Protein AF-A0A7S1NSI2-F1 (afdb_monomer_lite)

Organism: NCBI:txid73025

Radius of gyration: 18.22 Å; chains: 1; bounding box: 39×28×47 Å

InterPro domains:
  IPR029063 S-adenosyl-L-methionine-dependent methyltransferase superfamily [G3DSA:3.40.50.150] (1-126)
  IPR029063 S-adenosyl-L-methionine-dependent methyltransferase superfamily [SSF53335] (3-123)

pLDDT: mean 89.07, std 5.89, range [63.88, 95.5]

Sequence (128 aa):
AYQAALQRMAACLRSGGVIEFFVYAARARTRTVQAQRFIADILPRLHDADGRMVQQPNGEETAAVRRAIKALPHDDPFRDYIVASTDFYLRYGMHDLLFHPHANSFTPLEVKQLLAAAGLTFVGLAFA

Secondary structure (DSSP, 8-state):
-HHHHHHHHHHTSPTT-------EEHHHHHHHHHHHHHHHHH-GGGB-TTS-B-S---HHHHHHHHHHHHHS-TT-HHHHHHHT-HHHHSHHHHHHHHS-----EE-HHHHHHHHHHTTPPP------

Foldseek 3Di:
DLLVVLLVVVVPADVVGDDDDDFAAPVVCPLLVVLLVLLCVVCVVQADPVSWGPDADDPVSLVSSLVVLVPPDPPPPSSVVLVVDPLNVDPVSCCVRRVDTDGDHDHPVRVCVSQVSSVHHDDDDDDD

Structure (mmCIF, N/CA/C/O backbone):
data_AF-A0A7S1NSI2-F1
#
_entry.id   AF-A0A7S1NSI2-F1
#
loop_
_atom_site.group_PDB
_atom_site.id
_atom_site.type_symbol
_atom_site.label_atom_id
_atom_site.label_alt_id
_atom_site.label_comp_id
_atom_site.label_asym_id
_atom_site.label_entity_id
_atom_site.label_seq_id
_atom_site.pdbx_PDB_ins_code
_atom_site.Cartn_x
_atom_site.Cartn_y
_atom_site.Cartn_z
_atom_site.occupancy
_atom_site.B_iso_or_equiv
_atom_site.auth_seq_id
_atom_site.auth_comp_id
_atom_site.auth_asym_id
_atom_site.auth_atom_id
_atom_site.pdbx_PDB_model_num
ATOM 1 N N . ALA A 1 1 ? 3.762 6.689 16.378 1.00 71.31 1 ALA A N 1
ATOM 2 C CA . ALA A 1 1 ? 2.869 7.671 15.720 1.00 71.31 1 ALA A CA 1
ATOM 3 C C . ALA A 1 1 ? 1.403 7.216 15.720 1.00 71.31 1 ALA A C 1
ATOM 5 O O . ALA A 1 1 ? 0.589 7.888 16.338 1.00 71.31 1 ALA A O 1
ATOM 6 N N . TYR A 1 2 ? 1.068 6.068 15.113 1.00 84.12 2 TYR A N 1
ATOM 7 C CA . TYR A 1 2 ? -0.323 5.596 14.965 1.00 84.12 2 TYR A CA 1
ATOM 8 C C . TYR A 1 2 ? -1.097 5.414 16.272 1.00 84.12 2 TYR A C 1
ATOM 10 O O . TYR A 1 2 ? -2.215 5.901 16.381 1.00 84.12 2 TYR A O 1
ATOM 18 N N . GLN A 1 3 ? -0.494 4.781 17.281 1.00 87.06 3 GLN A N 1
ATOM 19 C CA . GLN A 1 3 ? -1.149 4.576 18.576 1.00 87.06 3 GLN A CA 1
ATOM 20 C C . GLN A 1 3 ? -1.561 5.903 19.231 1.00 87.06 3 GLN A C 1
ATOM 22 O O . GLN A 1 3 ? -2.705 6.053 19.639 1.00 87.06 3 GLN A O 1
ATOM 27 N N . ALA A 1 4 ? -0.661 6.890 19.275 1.00 88.88 4 ALA A N 1
ATOM 28 C CA . ALA A 1 4 ? -0.959 8.199 19.855 1.00 88.88 4 ALA A CA 1
ATOM 29 C C . ALA A 1 4 ? -2.056 8.946 19.076 1.00 88.88 4 ALA A C 1
ATOM 31 O O . ALA A 1 4 ? -2.872 9.641 19.676 1.00 88.88 4 ALA A O 1
ATOM 32 N N . ALA A 1 5 ? -2.099 8.800 17.747 1.00 89.62 5 ALA A N 1
ATOM 33 C CA . ALA A 1 5 ? -3.180 9.353 16.933 1.00 89.62 5 ALA A CA 1
ATOM 34 C C . ALA A 1 5 ? -4.522 8.673 17.252 1.00 89.62 5 ALA A C 1
ATOM 36 O O . ALA A 1 5 ? -5.512 9.357 17.496 1.00 89.62 5 ALA A O 1
ATOM 37 N N . LEU A 1 6 ? -4.540 7.340 17.335 1.00 92.00 6 LEU A N 1
ATOM 38 C CA . LEU A 1 6 ? -5.731 6.569 17.697 1.00 92.00 6 LEU A CA 1
ATOM 39 C C . LEU A 1 6 ? -6.231 6.890 19.103 1.00 92.00 6 LEU A C 1
ATOM 41 O O . LEU A 1 6 ? -7.431 7.038 19.282 1.00 92.00 6 LEU A O 1
ATOM 45 N N . GLN A 1 7 ? -5.339 7.075 20.077 1.00 93.06 7 GLN A N 1
ATOM 46 C CA . GLN A 1 7 ? -5.712 7.492 21.432 1.00 93.06 7 GLN A CA 1
ATOM 47 C C . GLN A 1 7 ? -6.389 8.866 21.442 1.00 93.06 7 GLN A C 1
ATOM 49 O O . GLN A 1 7 ? -7.390 9.056 22.127 1.00 93.06 7 GLN A O 1
ATOM 54 N N . ARG A 1 8 ? -5.883 9.823 20.653 1.00 94.12 8 ARG A N 1
ATOM 55 C CA . ARG A 1 8 ? -6.523 11.141 20.517 1.00 94.12 8 ARG A CA 1
ATOM 56 C C . ARG A 1 8 ? -7.894 11.033 19.858 1.00 94.12 8 ARG A C 1
ATOM 58 O O . ARG A 1 8 ? -8.830 11.654 20.340 1.00 94.12 8 ARG A O 1
ATOM 65 N N . MET A 1 9 ? -8.024 10.225 18.806 1.00 92.31 9 MET A N 1
ATOM 66 C CA . MET A 1 9 ? -9.320 9.988 18.161 1.00 92.31 9 MET A CA 1
ATOM 67 C C . MET A 1 9 ? -10.306 9.298 19.112 1.00 92.31 9 MET A C 1
ATOM 69 O O . MET A 1 9 ? -11.462 9.702 19.185 1.00 92.31 9 MET A O 1
ATOM 73 N N . ALA A 1 10 ? -9.843 8.316 19.890 1.00 92.31 10 ALA A N 1
ATOM 74 C CA . ALA A 1 10 ? -10.641 7.633 20.903 1.00 92.31 10 ALA A CA 1
ATOM 75 C C . ALA A 1 10 ? -11.149 8.601 21.982 1.00 92.31 10 ALA A C 1
ATOM 77 O O . ALA A 1 10 ? -12.309 8.522 22.372 1.00 92.31 10 ALA A O 1
ATOM 78 N N . ALA A 1 11 ? -10.322 9.561 22.411 1.00 93.38 11 ALA A N 1
ATOM 79 C CA . ALA A 1 11 ? -10.709 10.582 23.386 1.00 93.38 11 ALA A CA 1
ATOM 80 C C . ALA A 1 11 ? -11.797 11.548 22.874 1.00 93.38 11 ALA A C 1
ATOM 82 O O . ALA A 1 11 ? -12.456 12.207 23.675 1.00 93.38 11 ALA A O 1
ATOM 83 N N . CYS A 1 12 ? -12.002 11.633 21.556 1.00 94.88 12 CYS A N 1
ATOM 84 C CA . CYS A 1 12 ? -13.080 12.416 20.953 1.00 94.88 12 CYS A CA 1
ATOM 85 C C . CYS A 1 12 ? -14.404 11.641 20.844 1.00 94.88 12 CYS A C 1
ATOM 87 O O . CYS A 1 12 ? -15.427 12.233 20.495 1.00 94.88 12 CYS A O 1
ATOM 89 N N . LEU A 1 13 ? -14.411 10.331 21.109 1.00 94.62 13 LEU A N 1
ATOM 90 C CA . LEU A 1 13 ? -15.628 9.531 21.052 1.00 94.62 13 LEU A CA 1
ATOM 91 C C . LEU A 1 13 ? -16.483 9.774 22.297 1.00 94.62 13 LEU A C 1
ATOM 93 O O . LEU A 1 13 ? -16.010 9.733 23.431 1.00 94.62 13 LEU A O 1
ATOM 97 N N . ARG A 1 14 ? -17.789 9.962 22.087 1.00 95.44 14 ARG A N 1
ATOM 98 C CA . ARG A 1 14 ? -18.772 9.833 23.172 1.00 95.44 14 ARG A CA 1
ATOM 99 C C . ARG A 1 14 ? -18.760 8.404 23.724 1.00 95.44 14 ARG A C 1
ATOM 101 O O . ARG A 1 14 ? -18.363 7.474 23.024 1.00 95.44 14 ARG A O 1
ATOM 108 N N . SER A 1 15 ? -19.279 8.212 24.937 1.00 91.62 15 SER A N 1
ATOM 109 C CA . SER A 1 15 ? -19.494 6.865 25.483 1.00 91.62 15 SER A CA 1
ATOM 110 C C . SER A 1 15 ? -20.320 6.009 24.510 1.00 91.62 15 SER A C 1
ATOM 112 O O . SER A 1 15 ? -21.353 6.460 24.011 1.00 91.62 15 SER A O 1
ATOM 114 N N . GLY A 1 16 ? -19.827 4.809 24.187 1.00 91.69 16 GLY A N 1
ATOM 115 C CA . GLY A 1 16 ? -20.418 3.918 23.178 1.00 91.69 16 GLY A CA 1
ATOM 116 C C . GLY A 1 16 ? -20.219 4.352 21.717 1.00 91.69 16 GLY A C 1
ATOM 117 O O . GLY A 1 16 ? -20.827 3.772 20.822 1.00 91.69 16 GLY A O 1
ATOM 118 N N . GLY A 1 17 ? -19.406 5.379 21.453 1.00 95.19 17 GLY A N 1
ATOM 119 C CA . GLY A 1 17 ? -19.061 5.815 20.102 1.00 95.19 17 GLY A CA 1
ATOM 120 C C . GLY A 1 17 ? -18.221 4.783 19.347 1.00 95.19 17 GLY A C 1
ATOM 121 O O . GLY A 1 17 ? -17.428 4.054 19.939 1.00 95.19 17 GLY A O 1
ATOM 122 N N . VAL A 1 18 ? -18.381 4.751 18.025 1.00 94.75 18 VAL A N 1
ATOM 123 C CA . VAL A 1 18 ? -17.633 3.879 17.110 1.00 94.75 18 VAL A CA 1
ATOM 124 C C . VAL A 1 18 ? -16.867 4.758 16.128 1.00 94.75 18 VAL A C 1
ATOM 126 O O . VAL A 1 18 ? -17.378 5.790 15.694 1.00 94.75 18 VAL A O 1
ATOM 129 N N . ILE A 1 19 ? -15.648 4.345 15.785 1.00 92.69 19 ILE A N 1
ATOM 130 C CA . ILE A 1 19 ? -14.835 4.955 14.734 1.00 92.69 19 ILE A CA 1
ATOM 131 C C . ILE A 1 19 ? -14.535 3.917 13.657 1.00 92.69 19 ILE A C 1
ATOM 133 O O . ILE A 1 19 ? -14.183 2.779 13.964 1.00 92.69 19 ILE A O 1
ATOM 137 N N . GLU A 1 20 ? -14.654 4.334 12.404 1.00 92.38 20 GLU A N 1
ATOM 138 C CA . GLU A 1 20 ? -14.240 3.574 11.231 1.00 92.38 20 GLU A CA 1
ATOM 139 C C . GLU A 1 20 ? -13.036 4.269 10.591 1.00 92.38 20 GLU A C 1
ATOM 141 O O . GLU A 1 20 ? -12.983 5.497 10.509 1.00 92.38 20 GLU A O 1
ATOM 146 N N . PHE A 1 21 ? -12.049 3.490 10.156 1.00 88.44 21 PHE A N 1
ATOM 147 C CA . PHE A 1 21 ? -10.907 3.999 9.408 1.00 88.44 21 PHE A CA 1
ATOM 148 C C . PHE A 1 21 ? -10.406 2.944 8.425 1.00 88.44 21 PHE A C 1
ATOM 150 O O . PHE A 1 21 ? -10.480 1.741 8.678 1.00 88.44 21 PHE A O 1
ATOM 157 N N . PHE A 1 22 ? -9.853 3.411 7.310 1.00 88.94 22 PHE A N 1
ATOM 158 C CA . PHE A 1 22 ? -9.318 2.556 6.260 1.00 88.94 22 PHE A CA 1
ATOM 159 C C . PHE A 1 22 ? -7.819 2.350 6.460 1.00 88.94 22 PHE A C 1
ATOM 161 O O . PHE A 1 22 ? -7.062 3.302 6.660 1.00 88.94 22 PHE A O 1
ATOM 168 N N . VAL A 1 23 ? -7.387 1.094 6.384 1.00 88.81 23 VAL A N 1
ATOM 169 C CA . VAL A 1 23 ? -5.972 0.717 6.373 1.00 88.81 23 VAL A CA 1
ATOM 170 C C . VAL A 1 23 ? -5.679 -0.159 5.171 1.00 88.81 23 VAL A C 1
ATOM 172 O O . VAL A 1 23 ? -6.534 -0.909 4.703 1.00 88.81 23 VAL A O 1
ATOM 175 N N . TYR A 1 24 ? -4.442 -0.110 4.691 1.00 88.19 24 TYR A N 1
ATOM 176 C CA . TYR A 1 24 ? -4.019 -1.024 3.644 1.00 88.19 24 TYR A CA 1
ATOM 177 C C . TYR A 1 24 ? -3.777 -2.417 4.216 1.00 88.19 24 TYR A C 1
ATOM 179 O O . TYR A 1 24 ? -3.026 -2.583 5.176 1.00 88.19 24 TYR A O 1
ATOM 187 N N . ALA A 1 25 ? -4.369 -3.432 3.594 1.00 88.44 25 ALA A N 1
ATOM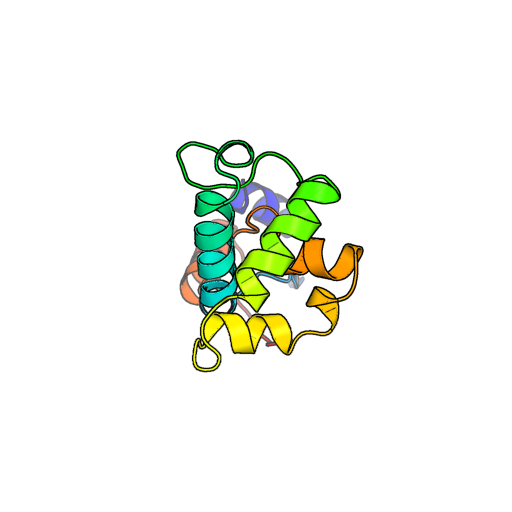 188 C CA . ALA A 1 25 ? -4.109 -4.817 3.955 1.00 88.44 25 ALA A CA 1
ATOM 189 C C . ALA A 1 25 ? -2.702 -5.236 3.499 1.00 88.44 25 ALA A C 1
ATOM 191 O O . ALA A 1 25 ? -2.366 -5.118 2.317 1.00 88.44 25 ALA A O 1
ATOM 192 N N . ALA A 1 26 ? -1.900 -5.796 4.409 1.00 88.81 26 ALA A N 1
ATOM 193 C CA . ALA A 1 26 ? -0.535 -6.246 4.107 1.00 88.81 26 ALA A CA 1
ATOM 194 C C . ALA A 1 26 ? -0.483 -7.227 2.919 1.00 88.81 26 ALA A C 1
ATOM 196 O O . ALA A 1 26 ? 0.361 -7.102 2.033 1.00 88.81 26 ALA A O 1
ATOM 197 N N . ARG A 1 27 ? -1.454 -8.149 2.840 1.00 85.94 27 ARG A N 1
ATOM 198 C CA . ARG A 1 27 ? -1.563 -9.121 1.740 1.00 85.94 27 ARG A CA 1
ATOM 199 C C . ARG A 1 27 ? -1.827 -8.467 0.381 1.00 85.94 27 ARG A C 1
ATOM 201 O O . ARG A 1 27 ? -1.274 -8.905 -0.620 1.00 85.94 27 ARG A O 1
ATOM 208 N N . ALA A 1 28 ? -2.655 -7.425 0.332 1.00 81.44 28 ALA A N 1
ATOM 209 C CA . ALA A 1 28 ? -2.926 -6.710 -0.917 1.00 81.44 28 ALA A CA 1
ATOM 210 C C . ALA A 1 28 ? -1.699 -5.904 -1.381 1.00 81.44 28 ALA A C 1
ATOM 212 O O . ALA A 1 28 ? -1.502 -5.688 -2.575 1.00 81.44 28 ALA A O 1
ATOM 213 N N . ARG A 1 29 ? -0.833 -5.501 -0.442 1.00 82.50 29 ARG A N 1
ATOM 214 C CA . ARG A 1 29 ? 0.358 -4.694 -0.721 1.00 82.50 29 ARG A CA 1
ATOM 215 C C . ARG A 1 29 ? 1.580 -5.481 -1.180 1.00 82.50 29 ARG A C 1
ATOM 217 O O . ARG A 1 29 ? 2.523 -4.848 -1.640 1.00 82.50 29 ARG A O 1
ATOM 224 N N . THR A 1 30 ? 1.576 -6.816 -1.165 1.00 82.50 30 THR A N 1
ATOM 225 C CA . THR A 1 30 ? 2.732 -7.616 -1.619 1.00 82.50 30 THR A CA 1
ATOM 226 C C . THR A 1 30 ? 3.160 -7.269 -3.050 1.00 82.50 30 THR A C 1
ATOM 228 O O . THR A 1 30 ? 4.351 -7.115 -3.313 1.00 82.50 30 THR A O 1
ATOM 231 N N . ARG A 1 31 ? 2.200 -7.054 -3.962 1.00 81.00 31 ARG A N 1
ATOM 232 C CA . ARG A 1 31 ? 2.488 -6.663 -5.354 1.00 81.00 31 ARG A CA 1
ATOM 233 C C . ARG A 1 31 ? 2.994 -5.226 -5.473 1.00 81.00 31 ARG A C 1
ATOM 235 O O . ARG A 1 31 ? 3.885 -4.964 -6.272 1.00 81.00 31 ARG A O 1
ATOM 242 N N . THR A 1 32 ? 2.485 -4.306 -4.652 1.00 79.50 32 THR A N 1
ATOM 243 C CA . THR A 1 32 ? 3.027 -2.939 -4.578 1.00 79.50 32 THR A CA 1
ATOM 244 C C . THR A 1 32 ? 4.464 -2.953 -4.060 1.00 79.50 32 THR A C 1
ATOM 246 O O . THR A 1 32 ? 5.311 -2.275 -4.621 1.00 79.50 32 THR A O 1
ATOM 249 N N . VAL A 1 33 ? 4.773 -3.758 -3.039 1.00 81.75 33 VAL A N 1
ATOM 250 C CA . VAL A 1 33 ? 6.141 -3.894 -2.511 1.00 81.75 33 VAL A CA 1
ATOM 251 C C . VAL A 1 33 ? 7.088 -4.463 -3.572 1.00 81.75 33 VAL A C 1
ATOM 253 O O . VAL A 1 33 ? 8.209 -3.982 -3.709 1.00 81.75 33 VAL A O 1
ATOM 256 N N . GLN A 1 34 ? 6.640 -5.449 -4.355 1.00 85.56 34 GLN A N 1
ATOM 257 C CA . GLN A 1 34 ? 7.403 -5.947 -5.503 1.00 85.56 34 GLN A CA 1
ATOM 258 C C . GLN A 1 34 ? 7.655 -4.839 -6.538 1.00 85.56 34 GLN A C 1
ATOM 260 O O . GLN A 1 34 ? 8.778 -4.708 -7.017 1.00 85.56 34 GLN A O 1
ATOM 265 N N . ALA A 1 35 ? 6.649 -4.005 -6.817 1.00 85.56 35 ALA A N 1
ATOM 266 C CA . ALA A 1 35 ? 6.791 -2.853 -7.703 1.00 85.56 35 ALA A CA 1
ATOM 267 C C . ALA A 1 35 ? 7.855 -1.869 -7.211 1.00 85.56 35 ALA A C 1
ATOM 269 O O . ALA A 1 35 ? 8.696 -1.438 -7.988 1.00 85.56 35 ALA A O 1
ATOM 270 N N . GLN A 1 36 ? 7.839 -1.547 -5.918 1.00 84.25 36 GLN A N 1
ATOM 271 C CA . GLN A 1 36 ? 8.791 -0.614 -5.313 1.00 84.25 36 GLN A CA 1
ATOM 272 C C . GLN A 1 36 ? 10.225 -1.126 -5.429 1.00 84.25 36 GLN A C 1
ATOM 274 O O . GLN A 1 36 ? 11.106 -0.381 -5.837 1.00 84.25 36 GLN A O 1
ATOM 279 N N . ARG A 1 37 ? 10.453 -2.421 -5.173 1.00 86.94 37 ARG A N 1
ATOM 280 C CA . ARG A 1 37 ? 11.774 -3.042 -5.371 1.00 86.94 37 ARG A CA 1
ATOM 281 C C . ARG A 1 37 ? 12.236 -2.941 -6.822 1.00 86.94 37 ARG A C 1
ATOM 283 O O . ARG A 1 37 ? 13.339 -2.482 -7.075 1.00 86.94 37 ARG A O 1
ATOM 290 N N . PHE A 1 38 ? 11.357 -3.281 -7.762 1.00 90.00 38 PHE A N 1
ATOM 291 C CA . PHE A 1 38 ? 11.649 -3.167 -9.189 1.00 90.00 38 PHE A CA 1
ATOM 292 C C . PHE A 1 38 ? 11.995 -1.726 -9.603 1.00 90.00 38 PHE A C 1
ATOM 294 O O . PHE A 1 38 ? 12.900 -1.497 -10.398 1.00 90.00 38 PHE A O 1
ATOM 301 N N . ILE A 1 39 ? 11.290 -0.733 -9.057 1.00 90.75 39 ILE A N 1
ATOM 302 C CA . ILE A 1 39 ? 11.552 0.682 -9.345 1.00 90.75 39 ILE A CA 1
ATOM 303 C C . ILE A 1 39 ? 12.860 1.136 -8.690 1.00 90.75 39 ILE A C 1
ATOM 305 O O . ILE A 1 39 ? 13.592 1.900 -9.313 1.00 90.75 39 ILE A O 1
ATOM 309 N N . ALA A 1 40 ? 13.183 0.658 -7.487 1.00 90.31 40 ALA A N 1
ATOM 310 C CA . ALA A 1 40 ? 14.444 0.955 -6.811 1.00 90.31 40 ALA A CA 1
ATOM 311 C C . ALA A 1 40 ? 15.662 0.457 -7.604 1.00 90.31 40 ALA A C 1
ATOM 313 O O . ALA A 1 40 ? 16.668 1.162 -7.660 1.00 90.31 40 ALA A O 1
ATOM 314 N N . ASP A 1 41 ? 15.546 -0.681 -8.294 1.00 91.00 41 ASP A N 1
ATOM 315 C CA . ASP A 1 41 ? 16.600 -1.191 -9.182 1.00 91.00 41 ASP A CA 1
ATOM 316 C C . ASP A 1 41 ? 16.839 -0.275 -10.400 1.00 91.00 41 ASP A C 1
ATOM 318 O O . ASP A 1 41 ? 17.960 -0.158 -10.894 1.00 91.00 41 ASP A O 1
ATOM 322 N N . ILE A 1 42 ? 15.795 0.406 -10.885 1.00 92.12 42 ILE A N 1
ATOM 323 C CA . ILE A 1 42 ? 15.864 1.294 -12.060 1.00 92.12 42 ILE A CA 1
ATOM 324 C C . ILE A 1 42 ? 16.260 2.719 -11.661 1.00 92.12 42 ILE A C 1
ATOM 326 O O . ILE A 1 42 ? 17.013 3.390 -12.368 1.00 92.12 42 ILE A O 1
ATOM 330 N N . LEU A 1 43 ? 15.714 3.203 -10.547 1.00 93.62 43 LEU A N 1
ATOM 331 C CA . LEU A 1 43 ? 15.810 4.578 -10.066 1.00 93.62 43 LEU A CA 1
ATOM 332 C C . LEU A 1 43 ? 16.316 4.605 -8.611 1.00 93.62 43 LEU A C 1
ATOM 334 O O . LEU A 1 43 ? 15.618 5.100 -7.716 1.00 93.62 43 LEU A O 1
ATOM 338 N N . PRO A 1 44 ? 17.544 4.119 -8.343 1.00 92.56 44 PRO A N 1
ATOM 339 C CA . PRO A 1 44 ? 18.060 3.993 -6.979 1.00 92.56 44 PRO A CA 1
ATOM 340 C C . PRO A 1 44 ? 18.172 5.346 -6.273 1.00 92.56 44 PRO A C 1
ATOM 342 O O . PRO A 1 44 ? 17.928 5.447 -5.077 1.00 92.56 44 PRO A O 1
ATOM 345 N N . ARG A 1 45 ? 18.440 6.425 -7.022 1.00 93.56 45 ARG A N 1
ATOM 346 C CA . ARG A 1 45 ? 18.539 7.791 -6.478 1.00 93.56 45 ARG A CA 1
ATOM 347 C C . ARG A 1 45 ? 17.244 8.325 -5.858 1.00 93.56 45 ARG A C 1
ATOM 349 O O . ARG A 1 45 ? 17.287 9.341 -5.175 1.00 93.56 45 ARG A O 1
ATOM 356 N N . LEU A 1 46 ? 16.101 7.710 -6.165 1.00 91.25 46 LEU A N 1
ATOM 357 C CA . LEU A 1 46 ? 14.802 8.116 -5.627 1.00 91.25 46 LEU A CA 1
ATOM 358 C C . LEU A 1 46 ? 14.462 7.403 -4.314 1.00 91.25 46 LEU A C 1
ATOM 360 O O . LEU A 1 46 ? 13.416 7.696 -3.735 1.00 91.25 46 LEU A O 1
ATOM 364 N N . HIS A 1 47 ? 15.319 6.489 -3.853 1.00 90.00 47 HIS A N 1
ATOM 365 C CA . HIS A 1 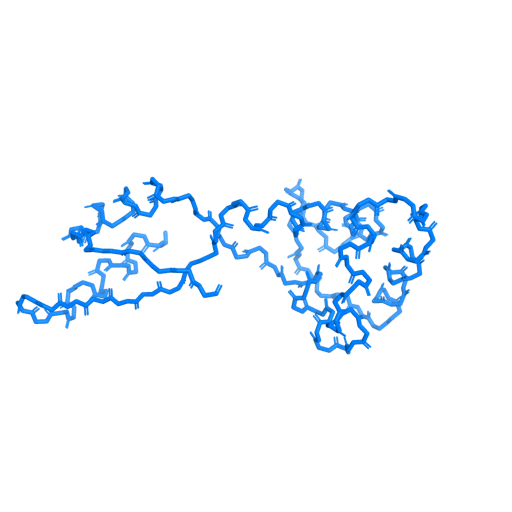47 ? 15.082 5.649 -2.686 1.00 90.00 47 HIS A CA 1
ATOM 366 C C . HIS A 1 47 ? 16.138 5.879 -1.598 1.00 90.00 47 HIS A C 1
ATOM 368 O O . HIS A 1 47 ? 17.284 6.220 -1.889 1.00 90.00 47 HIS A O 1
ATOM 374 N N . ASP A 1 48 ? 15.744 5.703 -0.337 1.00 88.00 48 ASP A N 1
ATOM 375 C CA . ASP A 1 48 ? 16.672 5.640 0.793 1.00 88.00 48 ASP A CA 1
ATOM 376 C C . ASP A 1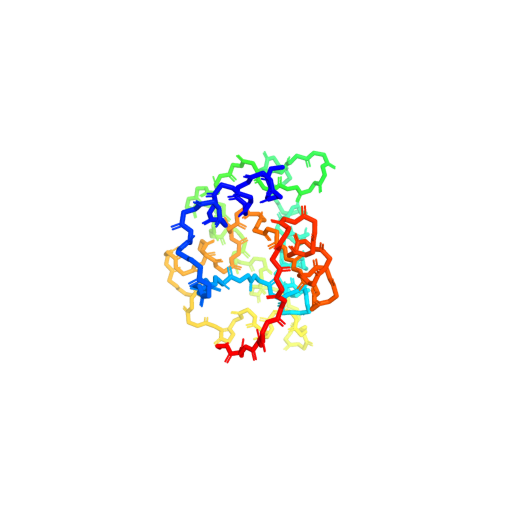 48 ? 17.317 4.247 0.939 1.00 88.00 48 ASP A C 1
ATOM 378 O O . ASP A 1 48 ? 17.054 3.323 0.167 1.00 88.00 48 ASP A O 1
ATOM 382 N N . ALA A 1 49 ? 18.176 4.091 1.951 1.00 84.44 49 ALA A N 1
ATOM 383 C CA . ALA A 1 49 ? 18.863 2.831 2.242 1.00 84.44 49 ALA A CA 1
ATOM 384 C C . ALA A 1 49 ? 17.911 1.678 2.622 1.00 84.44 49 ALA A C 1
ATOM 386 O O . ALA A 1 49 ? 18.279 0.515 2.473 1.00 84.44 49 ALA A O 1
ATOM 387 N N . ASP A 1 50 ? 16.693 1.991 3.074 1.00 79.62 50 ASP A N 1
ATOM 388 C CA . ASP A 1 50 ? 15.650 1.012 3.392 1.00 79.62 50 ASP A CA 1
ATOM 389 C C . ASP A 1 50 ? 14.787 0.669 2.158 1.00 79.62 50 ASP A C 1
ATOM 391 O O . ASP A 1 50 ? 13.803 -0.071 2.263 1.00 79.62 50 ASP A O 1
ATOM 395 N N . GLY A 1 51 ? 15.130 1.211 0.982 1.00 79.62 51 GLY A N 1
ATOM 396 C CA . GLY A 1 51 ? 14.394 1.021 -0.264 1.00 79.62 51 GLY A CA 1
ATOM 397 C C . GLY A 1 51 ? 13.060 1.765 -0.296 1.00 79.62 51 GLY A C 1
ATOM 398 O O . GLY A 1 51 ? 12.171 1.387 -1.059 1.00 79.62 51 GLY A O 1
ATOM 399 N N . ARG A 1 52 ? 12.875 2.795 0.539 1.00 81.38 52 ARG A N 1
ATOM 400 C CA . ARG A 1 52 ? 11.669 3.629 0.529 1.00 81.38 52 ARG A CA 1
ATOM 401 C C . ARG A 1 52 ? 11.855 4.788 -0.420 1.00 81.38 52 ARG A C 1
ATOM 403 O O . ARG A 1 52 ? 12.870 5.474 -0.385 1.00 81.38 52 ARG A O 1
ATOM 410 N N . MET A 1 53 ? 10.838 5.048 -1.227 1.00 86.00 53 MET A N 1
ATOM 411 C CA . MET A 1 53 ? 10.870 6.178 -2.138 1.00 86.00 53 MET A CA 1
ATOM 412 C C . MET A 1 53 ? 10.786 7.503 -1.362 1.00 86.00 53 MET A C 1
ATOM 414 O O . MET A 1 53 ? 9.810 7.760 -0.653 1.00 86.00 53 MET A O 1
ATOM 418 N N . VAL A 1 54 ? 11.813 8.340 -1.504 1.00 89.19 54 VAL A N 1
ATOM 419 C CA . VAL A 1 54 ? 11.955 9.644 -0.828 1.00 89.19 54 VAL A CA 1
ATOM 420 C C . VAL A 1 54 ? 11.755 10.826 -1.771 1.00 89.19 54 VAL A C 1
ATOM 422 O O . VAL A 1 54 ? 11.558 11.954 -1.323 1.00 89.19 54 VAL A O 1
ATOM 425 N N . GLN A 1 55 ? 11.775 10.576 -3.080 1.00 90.50 55 GLN A N 1
ATOM 426 C CA . GLN A 1 55 ? 11.578 11.593 -4.100 1.00 90.50 55 GLN A CA 1
ATOM 427 C C . GLN A 1 55 ? 10.670 11.068 -5.211 1.00 90.50 55 GLN A C 1
ATOM 429 O O . GLN A 1 55 ? 10.810 9.934 -5.659 1.00 90.50 55 GLN A O 1
ATOM 434 N N . GLN A 1 56 ? 9.758 11.920 -5.680 1.00 89.94 56 GLN A N 1
ATOM 435 C CA . GLN A 1 56 ? 8.883 11.582 -6.798 1.00 89.94 56 GLN A CA 1
ATOM 436 C C . GLN A 1 56 ? 9.641 11.610 -8.133 1.00 89.94 56 GLN A C 1
ATOM 438 O O . GLN A 1 56 ? 10.425 12.543 -8.358 1.00 89.94 56 GLN A O 1
ATOM 443 N N . PRO A 1 57 ? 9.405 10.635 -9.030 1.00 91.75 57 PRO A N 1
ATOM 444 C CA . PRO A 1 57 ? 10.030 10.624 -10.340 1.00 91.75 57 PRO A CA 1
ATOM 445 C C . PRO A 1 57 ? 9.499 11.771 -11.200 1.00 91.75 57 PRO A C 1
ATOM 447 O O . PRO A 1 57 ? 8.317 12.126 -11.169 1.00 91.75 57 PRO A O 1
ATOM 450 N N . ASN A 1 58 ? 10.371 12.327 -12.032 1.00 92.38 58 ASN A N 1
ATOM 451 C CA . ASN A 1 58 ? 9.964 13.255 -13.080 1.00 92.38 58 ASN A CA 1
ATOM 452 C C . ASN A 1 58 ? 9.330 12.506 -14.277 1.00 92.38 58 ASN A C 1
ATOM 454 O O . ASN A 1 58 ? 9.173 11.282 -14.272 1.00 92.38 58 ASN A O 1
ATOM 458 N N . GLY A 1 59 ? 8.951 13.238 -15.330 1.00 91.50 59 GLY A N 1
ATOM 459 C CA . GLY A 1 59 ? 8.313 12.652 -16.517 1.00 91.50 59 GLY A CA 1
ATOM 460 C C . GLY A 1 59 ? 9.187 11.653 -17.290 1.00 91.50 59 GLY A C 1
ATOM 461 O O . GLY A 1 59 ? 8.672 10.653 -17.790 1.00 91.50 59 GLY A O 1
ATOM 462 N N . GLU A 1 60 ? 10.498 11.878 -17.364 1.00 93.56 60 GLU A N 1
ATOM 463 C CA . GLU A 1 60 ? 11.432 10.984 -18.061 1.00 93.56 60 GLU A CA 1
ATOM 464 C C . GLU A 1 60 ? 11.637 9.679 -17.294 1.00 93.56 60 GLU A C 1
ATOM 466 O O . GLU A 1 60 ? 11.615 8.596 -17.879 1.00 93.56 60 GLU A O 1
ATOM 471 N N . GLU A 1 61 ? 11.756 9.774 -15.974 1.00 94.69 61 GLU A N 1
ATOM 472 C CA . GLU A 1 61 ? 11.880 8.639 -15.058 1.00 94.69 61 GLU A CA 1
ATOM 473 C C . GLU A 1 61 ? 10.614 7.785 -15.044 1.00 94.69 61 GLU A C 1
ATOM 475 O O . GLU A 1 61 ? 10.659 6.563 -15.180 1.00 94.69 61 GLU A O 1
ATOM 480 N N . THR A 1 62 ? 9.466 8.455 -14.996 1.00 93.31 62 THR A N 1
ATOM 481 C CA . THR A 1 62 ? 8.133 7.870 -15.161 1.00 93.31 62 THR A CA 1
ATOM 482 C C . THR A 1 62 ? 8.043 7.083 -16.478 1.00 93.31 62 THR A C 1
ATOM 484 O O . THR A 1 62 ? 7.546 5.953 -16.514 1.00 93.31 62 THR A O 1
ATOM 487 N N . ALA A 1 63 ? 8.560 7.640 -17.577 1.00 92.50 63 ALA A N 1
ATOM 488 C CA . ALA A 1 63 ? 8.605 6.957 -18.867 1.00 92.50 63 ALA A CA 1
ATOM 489 C C . ALA A 1 63 ? 9.611 5.790 -18.890 1.00 92.50 63 ALA A C 1
ATOM 491 O O . ALA A 1 63 ? 9.336 4.770 -19.525 1.00 92.50 63 ALA A O 1
ATOM 492 N N . ALA A 1 64 ? 10.748 5.907 -18.198 1.00 94.25 64 ALA A N 1
ATOM 493 C CA . ALA A 1 64 ? 11.747 4.847 -18.084 1.00 94.25 64 ALA A CA 1
ATOM 494 C C . ALA A 1 64 ? 11.189 3.616 -17.357 1.00 94.25 64 ALA A C 1
ATOM 496 O O . ALA A 1 64 ? 11.265 2.513 -17.898 1.00 94.25 64 ALA A O 1
ATOM 497 N N . VAL A 1 65 ? 10.529 3.809 -16.211 1.00 94.50 65 VAL A N 1
ATOM 498 C CA . VAL A 1 65 ? 9.860 2.730 -15.461 1.00 94.50 65 VAL A CA 1
ATOM 499 C C . VAL A 1 65 ? 8.805 2.045 -16.322 1.00 94.50 65 VAL A C 1
ATOM 501 O O . VAL A 1 65 ? 8.763 0.820 -16.414 1.00 94.50 65 VAL A O 1
ATOM 504 N N . ARG A 1 66 ? 7.987 2.823 -17.037 1.00 93.81 66 ARG A N 1
ATOM 505 C CA . ARG A 1 66 ? 6.976 2.278 -17.950 1.00 93.81 66 ARG A CA 1
ATOM 506 C C . ARG A 1 66 ? 7.585 1.402 -19.042 1.00 93.81 66 ARG A C 1
ATOM 508 O O . ARG A 1 66 ? 7.021 0.355 -19.356 1.00 93.81 66 ARG A O 1
ATOM 515 N N . ARG A 1 67 ? 8.694 1.836 -19.652 1.00 95.31 67 ARG A N 1
ATOM 516 C CA . ARG A 1 67 ? 9.406 1.040 -20.664 1.00 95.31 67 ARG A CA 1
ATOM 517 C C . ARG A 1 67 ? 9.952 -0.248 -20.058 1.00 95.31 67 ARG A C 1
ATOM 519 O O . ARG A 1 67 ? 9.760 -1.297 -20.657 1.00 95.31 67 ARG A O 1
ATOM 526 N N . ALA A 1 68 ? 10.548 -0.170 -18.870 1.00 95.31 68 ALA A N 1
ATOM 527 C CA . ALA A 1 68 ? 11.082 -1.332 -18.171 1.00 95.31 68 ALA A CA 1
ATOM 528 C C . ALA A 1 68 ? 9.989 -2.366 -17.851 1.00 95.31 68 ALA A C 1
ATOM 530 O O . ALA A 1 68 ? 10.152 -3.536 -18.175 1.00 95.31 68 ALA A O 1
ATOM 531 N N . ILE A 1 69 ? 8.834 -1.935 -17.327 1.00 93.94 69 ILE A N 1
ATOM 532 C CA . ILE A 1 69 ? 7.692 -2.828 -17.052 1.00 93.94 69 ILE A CA 1
ATOM 533 C C . ILE A 1 69 ? 7.180 -3.477 -18.342 1.00 93.94 69 ILE A C 1
ATOM 535 O O . ILE A 1 69 ? 6.914 -4.673 -18.371 1.00 93.94 69 ILE A O 1
ATOM 539 N N . LYS A 1 70 ? 7.060 -2.715 -19.435 1.00 93.31 70 LYS A N 1
ATOM 540 C CA . LYS A 1 70 ? 6.604 -3.262 -20.725 1.00 93.31 70 LYS A CA 1
ATOM 541 C C . LYS A 1 70 ? 7.589 -4.256 -21.345 1.00 93.31 70 LYS A C 1
ATOM 543 O O . LYS A 1 70 ? 7.146 -5.095 -22.124 1.00 93.31 70 LYS A O 1
ATOM 548 N N . ALA A 1 71 ? 8.876 -4.136 -21.026 1.00 95.50 71 ALA A N 1
ATOM 549 C CA . ALA A 1 71 ? 9.936 -5.013 -21.511 1.00 95.50 71 ALA A CA 1
ATOM 550 C C . ALA A 1 71 ? 10.078 -6.313 -20.701 1.00 95.50 71 ALA A C 1
ATOM 552 O O . ALA A 1 71 ? 10.825 -7.195 -21.122 1.00 95.50 71 ALA A O 1
ATOM 553 N N . LEU A 1 72 ? 9.377 -6.446 -19.567 1.00 94.56 72 LEU A N 1
ATOM 554 C CA . LEU A 1 72 ? 9.305 -7.709 -18.834 1.00 94.56 72 LEU A CA 1
ATOM 555 C C . LEU A 1 72 ? 8.691 -8.822 -19.711 1.00 94.56 72 LEU A C 1
ATOM 557 O O . LEU A 1 72 ? 7.877 -8.517 -20.595 1.00 94.56 72 LEU A O 1
ATOM 561 N N . PRO A 1 73 ? 9.045 -10.100 -19.461 1.00 95.06 73 PRO A N 1
ATOM 562 C CA . PRO A 1 73 ? 8.455 -11.244 -20.151 1.00 95.06 73 PRO A CA 1
ATOM 563 C C . PRO A 1 73 ? 6.924 -11.222 -20.119 1.00 95.06 73 PRO A C 1
ATOM 565 O O . PRO A 1 73 ? 6.314 -10.783 -19.147 1.00 95.06 73 PRO A O 1
ATOM 568 N N . HIS A 1 74 ? 6.291 -11.696 -21.193 1.00 88.19 74 HIS A N 1
ATOM 569 C CA . HIS A 1 74 ? 4.829 -11.692 -21.323 1.00 88.19 74 HIS A CA 1
ATOM 570 C C . HIS A 1 74 ? 4.107 -12.600 -20.320 1.00 88.19 74 HIS A C 1
ATOM 572 O O . HIS A 1 74 ? 2.906 -12.447 -20.154 1.00 88.19 74 HIS A O 1
ATOM 578 N N . ASP A 1 75 ? 4.821 -13.524 -19.689 1.00 89.12 75 ASP A N 1
ATOM 579 C CA . ASP A 1 75 ? 4.353 -14.439 -18.651 1.00 89.12 75 ASP A CA 1
ATOM 580 C C . ASP A 1 75 ? 4.744 -13.988 -17.233 1.00 89.12 75 ASP A C 1
ATOM 582 O O . ASP A 1 75 ? 4.494 -14.709 -16.266 1.00 89.12 75 ASP A O 1
ATOM 586 N N . ASP A 1 76 ? 5.338 -12.797 -17.084 1.00 90.31 76 ASP A N 1
ATOM 587 C CA . ASP A 1 76 ? 5.680 -12.234 -15.782 1.00 90.31 76 ASP A CA 1
ATOM 588 C C . ASP A 1 76 ? 4.398 -11.809 -15.023 1.00 90.31 76 ASP A C 1
ATOM 590 O O . ASP A 1 76 ? 3.697 -10.877 -15.441 1.00 90.31 76 ASP A O 1
ATOM 594 N N . PRO A 1 77 ? 4.073 -12.430 -13.868 1.00 87.81 77 PRO A N 1
ATOM 595 C CA . PRO A 1 77 ? 2.831 -12.140 -13.149 1.00 87.81 77 PRO A CA 1
ATOM 596 C C . PRO A 1 77 ? 2.746 -10.712 -12.595 1.00 87.81 77 PRO A C 1
ATOM 598 O O . PRO A 1 77 ? 1.650 -10.199 -12.349 1.00 87.81 77 PRO A O 1
ATOM 601 N N . PHE A 1 78 ? 3.892 -10.075 -12.339 1.00 88.25 78 PHE A N 1
ATOM 602 C CA . PHE A 1 78 ? 3.950 -8.696 -11.872 1.00 88.25 78 PHE A CA 1
ATOM 603 C C . PHE A 1 78 ? 3.655 -7.733 -13.019 1.00 88.25 78 PHE A C 1
ATOM 605 O O . PHE A 1 78 ? 2.824 -6.835 -12.857 1.00 88.25 78 PHE A O 1
ATOM 612 N N . ARG A 1 79 ? 4.256 -7.966 -14.190 1.00 92.12 79 ARG A N 1
ATOM 613 C CA . ARG A 1 79 ? 3.926 -7.238 -15.417 1.00 92.12 79 ARG A CA 1
ATOM 614 C C . ARG A 1 79 ? 2.430 -7.299 -15.687 1.00 92.12 79 ARG A C 1
ATOM 616 O O . ARG A 1 79 ? 1.812 -6.243 -15.792 1.00 92.12 79 ARG A O 1
ATOM 623 N N . ASP A 1 80 ? 1.856 -8.499 -15.756 1.00 91.25 80 ASP A N 1
ATOM 624 C CA . ASP A 1 80 ? 0.445 -8.701 -16.104 1.00 91.25 80 ASP A CA 1
ATOM 625 C C . ASP A 1 80 ? -0.499 -7.981 -15.142 1.00 91.25 80 ASP A C 1
ATOM 627 O O . ASP A 1 80 ? -1.451 -7.326 -15.569 1.00 91.25 80 ASP A O 1
ATOM 631 N N . TYR A 1 81 ? -0.192 -8.015 -13.845 1.00 88.81 81 TYR A N 1
ATOM 632 C CA . TYR A 1 81 ? -0.948 -7.272 -12.846 1.00 88.81 81 TYR A CA 1
ATOM 633 C C . TYR A 1 81 ? -0.903 -5.755 -13.070 1.00 88.81 81 TYR A C 1
ATOM 635 O O . TYR A 1 81 ? -1.936 -5.092 -12.989 1.00 88.81 81 TYR A O 1
ATOM 643 N N . ILE A 1 82 ? 0.280 -5.194 -13.340 1.00 90.56 82 ILE A N 1
ATOM 644 C CA . ILE A 1 82 ? 0.434 -3.746 -13.505 1.00 90.56 82 ILE A CA 1
ATOM 645 C C . ILE A 1 82 ? -0.179 -3.269 -14.822 1.00 90.56 82 ILE A C 1
ATOM 647 O O . ILE A 1 82 ? -0.907 -2.279 -14.825 1.00 90.56 82 ILE A O 1
ATOM 651 N N . VAL A 1 83 ? 0.074 -3.964 -15.933 1.00 92.50 83 VAL A N 1
ATOM 652 C CA . VAL A 1 83 ? -0.428 -3.546 -17.253 1.00 92.50 83 VAL A CA 1
ATOM 653 C C . VAL A 1 83 ? -1.938 -3.730 -17.401 1.00 92.50 83 VAL A C 1
ATOM 655 O O . VAL A 1 83 ? -2.541 -3.050 -18.223 1.00 92.50 83 VAL A O 1
ATOM 658 N N . ALA A 1 84 ? -2.567 -4.599 -16.604 1.00 91.12 84 ALA A N 1
ATOM 659 C CA . ALA A 1 84 ? -4.023 -4.731 -16.573 1.00 91.12 84 ALA A CA 1
ATOM 660 C C . ALA A 1 84 ? -4.727 -3.535 -15.903 1.00 91.12 84 ALA A C 1
ATOM 662 O O . ALA A 1 84 ? -5.924 -3.338 -16.111 1.00 91.12 84 ALA A O 1
ATOM 663 N N . SER A 1 85 ? -4.013 -2.731 -15.106 1.00 90.69 85 SER A N 1
ATOM 664 C CA . SER A 1 85 ? -4.592 -1.562 -14.443 1.00 90.69 85 SER A CA 1
ATOM 665 C C . SER A 1 85 ? -4.675 -0.360 -15.385 1.00 90.69 85 SER A C 1
ATOM 667 O O . SER A 1 85 ? -3.685 0.039 -15.999 1.00 90.69 85 SER A O 1
ATOM 669 N N . THR A 1 86 ? -5.835 0.298 -15.442 1.00 92.62 86 THR A N 1
ATOM 670 C CA . THR A 1 86 ? -6.001 1.571 -16.165 1.00 92.62 86 THR A CA 1
ATOM 671 C C . THR A 1 86 ? -5.091 2.663 -15.615 1.00 92.62 86 THR A C 1
ATOM 673 O O . THR A 1 86 ? -4.588 3.488 -16.381 1.00 92.62 86 THR A O 1
ATOM 676 N N . ASP A 1 87 ? -4.815 2.628 -14.310 1.00 91.06 87 ASP A N 1
ATOM 677 C CA . ASP A 1 87 ? -3.950 3.592 -13.633 1.00 91.06 87 ASP A CA 1
ATOM 678 C C . ASP A 1 87 ? -2.541 3.580 -14.200 1.00 91.06 87 ASP A C 1
ATOM 680 O O . ASP A 1 87 ? -1.915 4.633 -14.301 1.00 91.06 87 ASP A O 1
ATOM 684 N N . PHE A 1 88 ? -2.068 2.422 -14.671 1.00 92.56 88 PHE A N 1
ATOM 685 C CA . PHE A 1 88 ? -0.776 2.336 -15.328 1.00 92.56 88 PHE A CA 1
ATOM 686 C C . PHE A 1 88 ? -0.691 3.318 -16.490 1.00 92.56 88 PHE A C 1
ATOM 688 O O . PHE A 1 88 ? 0.354 3.923 -16.677 1.00 92.56 88 PHE A O 1
ATOM 695 N N . TYR A 1 89 ? -1.754 3.542 -17.260 1.00 91.25 89 TYR A N 1
ATOM 696 C CA . TYR A 1 89 ? -1.735 4.395 -18.454 1.00 91.25 89 TYR A CA 1
ATOM 697 C C . TYR A 1 89 ? -1.996 5.876 -18.167 1.00 91.25 89 TYR A C 1
ATOM 699 O O . TYR A 1 89 ? -1.724 6.720 -19.021 1.00 91.25 89 TYR A O 1
ATOM 707 N N . LEU A 1 90 ? -2.465 6.207 -16.965 1.00 91.50 90 LEU A N 1
ATOM 708 C CA . LEU A 1 90 ? -2.777 7.572 -16.557 1.00 91.50 90 LEU A CA 1
ATOM 709 C C . LEU A 1 90 ? -1.602 8.187 -15.796 1.00 91.50 90 LEU A C 1
ATOM 711 O O . LEU A 1 90 ? -0.933 7.525 -15.007 1.00 91.50 90 LEU A O 1
ATOM 715 N N . ARG A 1 91 ? -1.352 9.485 -16.004 1.00 81.75 91 ARG A N 1
ATOM 716 C CA . ARG A 1 91 ? -0.248 10.191 -15.330 1.00 81.75 91 ARG A CA 1
ATOM 717 C C . ARG A 1 91 ? -0.374 10.124 -13.805 1.00 81.75 91 ARG A C 1
ATOM 719 O O . ARG A 1 91 ? 0.592 9.778 -13.137 1.00 81.75 91 ARG A O 1
ATOM 726 N N . TYR A 1 92 ? -1.549 10.463 -13.280 1.00 85.06 92 TYR A N 1
ATOM 727 C CA . TYR A 1 92 ? -1.815 10.451 -11.839 1.00 85.06 92 TYR A CA 1
ATOM 728 C C . TYR A 1 92 ? -2.037 9.033 -11.308 1.00 85.06 92 TYR A C 1
ATOM 730 O O . TYR A 1 92 ? -1.511 8.696 -10.255 1.00 85.06 92 TYR A O 1
ATOM 738 N N . GLY A 1 93 ? -2.705 8.174 -12.084 1.00 85.94 93 GLY A N 1
ATOM 739 C CA . GLY A 1 93 ? -2.900 6.773 -11.709 1.00 85.94 93 GLY A CA 1
ATOM 740 C C . GLY A 1 93 ? -1.575 6.044 -11.494 1.00 85.94 93 GLY A C 1
ATOM 741 O O . GLY A 1 93 ? -1.405 5.350 -10.500 1.00 85.94 93 GLY A O 1
ATOM 742 N N . MET A 1 94 ? -0.580 6.258 -12.360 1.00 88.44 94 MET A N 1
ATOM 743 C CA . MET A 1 94 ? 0.705 5.578 -12.213 1.00 88.44 94 MET A CA 1
ATOM 744 C C . MET A 1 94 ? 1.461 6.048 -10.971 1.00 88.44 94 MET A C 1
ATOM 746 O O . MET A 1 94 ? 2.171 5.261 -10.351 1.00 88.44 94 MET A O 1
ATOM 750 N N . HIS A 1 95 ? 1.276 7.309 -10.582 1.00 87.31 95 HIS A N 1
ATOM 751 C CA . HIS A 1 95 ? 1.821 7.820 -9.335 1.00 87.31 95 HIS A CA 1
ATOM 752 C C . HIS A 1 95 ? 1.215 7.101 -8.127 1.00 87.31 95 HIS A C 1
ATOM 754 O O . HIS A 1 95 ? 1.959 6.632 -7.276 1.00 87.31 95 HIS A O 1
ATOM 760 N N . ASP A 1 96 ? -0.102 6.915 -8.080 1.00 85.12 96 ASP A N 1
ATOM 761 C CA . ASP A 1 96 ? -0.741 6.195 -6.972 1.00 85.12 96 ASP A CA 1
ATOM 762 C C . ASP A 1 96 ? -0.471 4.683 -6.997 1.00 85.12 96 ASP A C 1
ATOM 764 O O . ASP A 1 96 ? -0.289 4.055 -5.950 1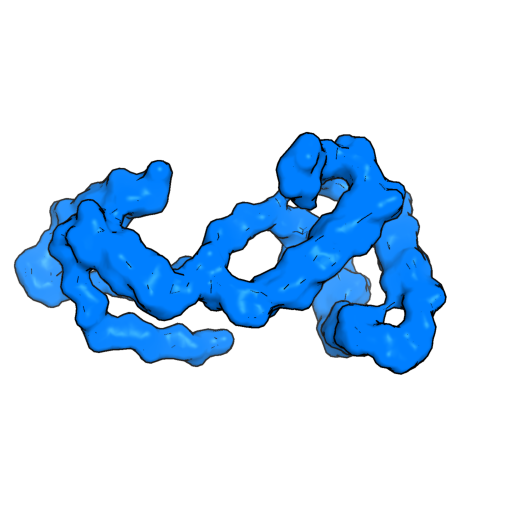.00 85.12 96 ASP A O 1
ATOM 768 N N . LEU A 1 97 ? -0.381 4.096 -8.190 1.00 86.38 97 LEU A N 1
ATOM 769 C CA . LEU A 1 97 ? -0.135 2.670 -8.384 1.00 86.38 97 LEU A CA 1
ATOM 770 C C . LEU A 1 97 ? 1.308 2.269 -8.042 1.00 86.38 97 LEU A C 1
ATOM 772 O O . LEU A 1 97 ? 1.524 1.231 -7.411 1.00 86.38 97 LEU A O 1
ATOM 776 N N . LEU A 1 98 ? 2.289 3.060 -8.490 1.00 87.88 98 LEU A N 1
ATOM 777 C CA . LEU A 1 98 ? 3.708 2.688 -8.507 1.00 87.88 98 LEU A CA 1
ATOM 778 C C . LEU A 1 98 ? 4.612 3.616 -7.698 1.00 87.88 98 LEU A C 1
ATOM 780 O O . LEU A 1 98 ? 5.666 3.173 -7.263 1.00 87.88 98 LEU A O 1
ATOM 784 N N . PHE A 1 99 ? 4.238 4.875 -7.488 1.00 87.06 99 PHE A N 1
ATOM 785 C CA . PHE A 1 99 ? 5.099 5.887 -6.860 1.00 87.06 99 PHE A CA 1
ATOM 786 C C . PHE A 1 99 ? 4.468 6.471 -5.590 1.00 87.06 99 PHE A C 1
ATOM 788 O O . PHE A 1 99 ? 4.808 7.563 -5.143 1.00 87.06 99 PHE A O 1
ATOM 795 N N . HIS A 1 100 ? 3.524 5.767 -4.969 1.00 81.50 100 HIS A N 1
ATOM 796 C CA . HIS A 1 100 ? 2.993 6.218 -3.695 1.00 81.50 100 HIS A CA 1
ATOM 797 C C . HIS A 1 100 ? 3.968 5.800 -2.581 1.00 81.50 100 HIS A C 1
ATOM 799 O O . HIS A 1 100 ? 4.197 4.596 -2.414 1.00 81.50 100 HIS A O 1
ATOM 805 N N . PRO A 1 101 ? 4.549 6.748 -1.815 1.00 70.12 101 PRO A N 1
ATOM 806 C CA . PRO A 1 101 ? 5.432 6.422 -0.702 1.00 70.12 101 PRO A CA 1
ATOM 807 C C . PRO A 1 101 ? 4.693 5.518 0.281 1.00 70.12 101 PRO A C 1
ATOM 809 O O . PRO A 1 101 ? 3.503 5.712 0.525 1.00 70.12 101 PRO A O 1
ATOM 812 N N . HIS A 1 102 ? 5.383 4.509 0.812 1.00 63.88 102 HIS A N 1
ATOM 813 C CA . HIS A 1 102 ? 4.771 3.417 1.567 1.00 63.88 102 HIS A CA 1
ATOM 814 C C . HIS A 1 102 ? 3.756 3.911 2.605 1.00 63.88 102 HIS A C 1
ATOM 816 O O . HIS A 1 102 ? 4.111 4.468 3.644 1.00 63.88 102 HIS A O 1
ATOM 822 N N . ALA A 1 103 ? 2.482 3.627 2.354 1.00 64.69 103 ALA A N 1
ATOM 823 C CA . ALA A 1 103 ? 1.490 3.653 3.404 1.00 64.69 103 ALA A CA 1
ATOM 824 C C . ALA A 1 103 ? 1.662 2.381 4.238 1.00 64.69 103 ALA A C 1
ATOM 826 O O . ALA A 1 103 ? 1.726 1.279 3.689 1.00 64.69 103 ALA A O 1
ATOM 827 N N . ASN A 1 104 ? 1.753 2.532 5.561 1.00 80.00 104 ASN A N 1
ATOM 828 C CA . ASN A 1 104 ? 1.817 1.384 6.457 1.00 80.00 104 ASN A CA 1
ATOM 829 C C . ASN A 1 104 ? 0.645 0.439 6.173 1.00 80.00 104 ASN A C 1
ATOM 831 O O . ASN A 1 104 ? -0.501 0.869 6.012 1.00 80.00 104 ASN A O 1
ATOM 835 N N . SER A 1 105 ? 0.962 -0.846 6.074 1.00 88.12 105 SER A N 1
ATOM 836 C CA . SER A 1 105 ? -0.011 -1.896 5.824 1.00 88.12 105 SER A CA 1
ATOM 837 C C . SER A 1 105 ? -0.095 -2.808 7.028 1.00 88.12 105 SER A C 1
ATOM 839 O O . SER A 1 105 ? 0.921 -3.061 7.669 1.00 88.12 105 SER A O 1
ATOM 841 N N . PHE A 1 106 ? -1.283 -3.325 7.294 1.00 89.94 106 PHE A N 1
ATOM 842 C CA . PHE A 1 106 ? -1.556 -4.095 8.492 1.00 89.94 106 PHE A CA 1
ATOM 843 C C . PHE A 1 106 ? -2.210 -5.423 8.126 1.00 89.94 106 PHE A C 1
ATOM 845 O O . PHE A 1 106 ? -3.008 -5.538 7.190 1.00 89.94 106 PHE A O 1
ATOM 852 N N . THR A 1 107 ? -1.868 -6.449 8.881 1.00 91.94 107 THR A N 1
ATOM 853 C CA . THR A 1 107 ? -2.651 -7.669 9.018 1.00 91.94 107 THR A CA 1
ATOM 854 C C . THR A 1 107 ? -3.832 -7.411 9.962 1.00 91.94 107 THR A C 1
ATOM 856 O O . THR A 1 107 ? -3.765 -6.516 10.809 1.00 91.94 107 THR A O 1
ATOM 859 N N . PRO A 1 108 ? -4.909 -8.214 9.897 1.00 91.06 108 PRO A N 1
ATOM 860 C CA . PRO A 1 108 ? -6.005 -8.106 10.862 1.00 91.06 108 PRO A CA 1
ATOM 861 C C . PRO A 1 108 ? -5.542 -8.220 12.325 1.00 91.06 108 PRO A C 1
ATOM 863 O O . PRO A 1 108 ? -6.094 -7.564 13.208 1.00 91.06 108 PRO A O 1
ATOM 866 N N . LEU A 1 109 ? -4.500 -9.020 12.583 1.00 93.00 109 LEU A N 1
ATOM 867 C CA . LEU A 1 109 ? -3.921 -9.170 13.915 1.00 93.00 109 LEU A CA 1
ATOM 868 C C . LEU A 1 109 ? -3.232 -7.882 14.387 1.00 93.00 109 LEU A C 1
ATOM 870 O O . LEU A 1 109 ? -3.478 -7.447 15.511 1.00 93.00 109 LEU A O 1
ATOM 874 N N . GLU A 1 110 ? -2.430 -7.248 13.532 1.00 93.25 110 GLU A N 1
ATOM 875 C CA . GLU A 1 110 ? -1.774 -5.973 13.850 1.00 93.25 110 GLU A CA 1
ATOM 876 C C . GLU A 1 110 ? -2.796 -4.850 14.067 1.00 93.25 110 GLU A C 1
ATOM 878 O O . GLU A 1 110 ? -2.634 -4.056 14.991 1.00 93.25 110 GLU A O 1
ATOM 883 N N . VAL A 1 111 ? -3.890 -4.812 13.291 1.00 92.31 111 VAL A N 1
ATOM 884 C CA . VAL A 1 111 ? -4.998 -3.866 13.529 1.00 92.31 111 VAL A CA 1
ATOM 885 C C . VAL A 1 111 ? -5.592 -4.078 14.920 1.00 92.31 111 VAL A C 1
ATOM 887 O O . VAL A 1 111 ? -5.738 -3.123 15.680 1.00 92.31 111 VAL A O 1
ATOM 890 N N . LYS A 1 112 ? -5.892 -5.328 15.293 1.00 93.38 112 LYS A N 1
ATOM 891 C CA . LYS A 1 112 ? -6.441 -5.650 16.618 1.00 93.38 112 LYS A CA 1
ATOM 892 C C . LYS A 1 112 ? -5.500 -5.218 17.747 1.00 93.38 112 LYS A C 1
ATOM 894 O O . LYS A 1 112 ? -5.959 -4.652 18.737 1.00 93.38 112 LYS A O 1
ATOM 899 N N . GLN A 1 113 ? -4.199 -5.465 17.602 1.00 93.69 113 GLN A N 1
ATOM 900 C CA . GLN A 1 113 ? -3.185 -5.061 18.582 1.00 93.69 113 GLN A CA 1
ATOM 901 C C . GLN A 1 113 ? -3.079 -3.537 18.697 1.00 93.69 113 GLN A C 1
ATOM 903 O O . GLN A 1 113 ? -3.059 -3.000 19.804 1.00 93.69 113 GLN A O 1
ATOM 908 N N . LEU A 1 114 ? -3.066 -2.838 17.561 1.00 92.56 114 LEU A N 1
ATOM 909 C CA . LEU A 1 114 ? -2.998 -1.383 17.503 1.00 92.56 114 LEU A CA 1
ATOM 910 C C . LEU A 1 114 ? -4.219 -0.727 18.171 1.00 92.56 114 LEU A C 1
ATOM 912 O O . LEU A 1 114 ? -4.064 0.235 18.922 1.00 92.56 114 LEU A O 1
ATOM 916 N N . LEU A 1 115 ? -5.417 -1.272 17.935 1.00 93.38 115 LEU A N 1
ATOM 917 C CA . LEU A 1 115 ? -6.658 -0.828 18.575 1.00 93.38 115 LEU A CA 1
ATOM 918 C C . LEU A 1 115 ? -6.624 -1.042 20.091 1.00 93.38 115 LEU A C 1
ATOM 920 O O . LEU A 1 115 ? -6.902 -0.110 20.846 1.00 93.38 115 LEU A O 1
ATOM 924 N N . ALA A 1 116 ? -6.216 -2.232 20.537 1.00 93.31 116 ALA A N 1
ATOM 925 C CA . ALA A 1 116 ? -6.112 -2.546 21.958 1.00 93.31 116 ALA A CA 1
ATOM 926 C C . ALA A 1 116 ? -5.135 -1.601 22.681 1.00 93.31 116 ALA A C 1
ATOM 928 O O . ALA A 1 116 ? -5.451 -1.078 23.748 1.00 93.31 116 ALA A O 1
ATOM 929 N N . ALA A 1 117 ? -3.986 -1.300 22.067 1.00 92.75 117 ALA A N 1
ATOM 930 C CA . ALA A 1 117 ? -3.001 -0.357 22.604 1.00 92.75 117 ALA A CA 1
ATOM 931 C C . ALA A 1 117 ? -3.514 1.098 22.685 1.00 92.75 117 ALA A C 1
ATOM 933 O O . ALA A 1 117 ? -2.945 1.928 23.404 1.00 92.75 117 ALA A O 1
ATOM 934 N N . ALA A 1 118 ? -4.584 1.420 21.954 1.00 92.19 118 ALA A N 1
ATOM 935 C CA . ALA A 1 118 ? -5.263 2.710 21.999 1.00 92.19 118 ALA A CA 1
ATOM 936 C C . ALA A 1 118 ? -6.490 2.733 22.932 1.00 92.19 118 ALA A C 1
ATOM 938 O O . ALA A 1 118 ? -7.164 3.757 23.004 1.00 92.19 118 ALA A O 1
ATOM 939 N N . GLY A 1 119 ? -6.783 1.638 23.643 1.00 92.00 119 GLY A N 1
ATOM 940 C CA . GLY A 1 119 ? -7.973 1.523 24.494 1.00 92.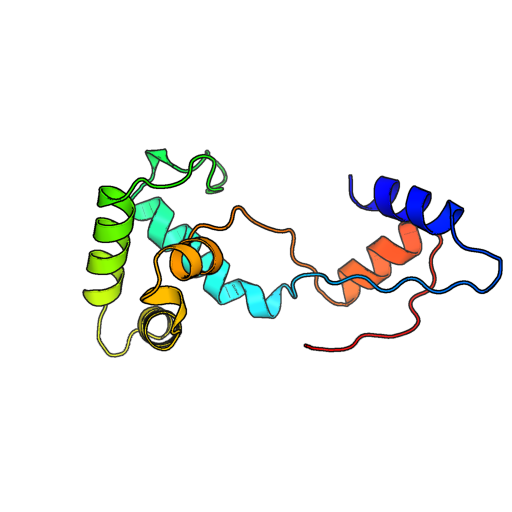00 119 GLY A CA 1
ATOM 941 C C . GLY A 1 119 ? -9.277 1.332 23.712 1.00 92.00 119 GLY A C 1
ATOM 942 O O . GLY A 1 119 ? -10.357 1.525 24.264 1.00 92.00 119 GLY A O 1
ATOM 943 N N . LEU A 1 120 ? -9.192 0.964 22.431 1.00 93.31 120 LEU A N 1
ATOM 944 C CA . LEU A 1 120 ? -10.343 0.699 21.573 1.00 93.31 120 LEU A CA 1
ATOM 945 C C . LEU A 1 120 ? -10.635 -0.802 21.506 1.00 93.31 120 LEU A C 1
ATOM 947 O O . LEU A 1 120 ? -9.730 -1.638 21.510 1.00 93.31 120 LEU A O 1
ATOM 951 N N . THR A 1 121 ? -11.918 -1.141 21.382 1.00 93.75 121 THR A N 1
ATOM 952 C CA . THR A 1 121 ? -12.367 -2.518 21.141 1.00 93.75 121 THR A CA 1
ATOM 953 C C . THR A 1 121 ? -12.659 -2.708 19.657 1.00 93.75 121 THR A C 1
ATOM 955 O O . THR A 1 121 ? -13.339 -1.892 19.042 1.00 93.75 121 THR A O 1
ATOM 958 N N . PHE A 1 122 ? -12.14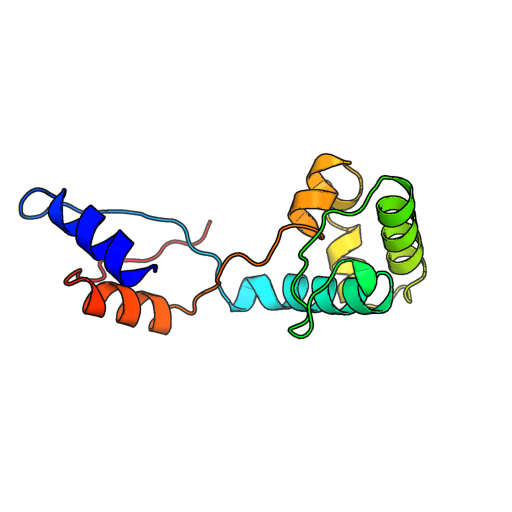5 -3.790 19.073 1.00 93.69 122 PHE A N 1
ATOM 959 C CA . PHE A 1 122 ? -12.434 -4.152 17.688 1.00 93.69 122 PHE A CA 1
ATOM 960 C C . PHE A 1 122 ? -13.883 -4.645 17.549 1.00 93.69 122 PHE A C 1
ATOM 962 O O . PHE A 1 122 ? -14.266 -5.602 18.219 1.00 93.69 122 PHE A O 1
ATOM 969 N N . VAL A 1 123 ? -14.661 -4.007 16.668 1.00 93.25 123 VAL A N 1
ATOM 970 C CA . VAL A 1 123 ? -16.082 -4.333 16.433 1.00 93.25 123 VAL A CA 1
ATOM 971 C C . VAL A 1 123 ? -16.279 -5.156 15.155 1.00 93.25 123 VAL A C 1
ATOM 973 O O . VAL A 1 123 ? -17.088 -6.078 15.142 1.00 93.25 123 VAL A O 1
ATOM 976 N N . GLY A 1 124 ? -15.528 -4.867 14.089 1.00 91.44 124 GLY A N 1
ATOM 977 C CA . GLY A 1 124 ? -15.653 -5.563 12.809 1.00 91.44 124 GLY A CA 1
ATOM 978 C C . GLY A 1 124 ? -14.660 -5.067 11.759 1.00 91.44 124 GLY A C 1
ATOM 979 O O . GLY A 1 124 ? -13.969 -4.071 11.967 1.00 91.44 124 GLY A O 1
ATOM 980 N N . LEU A 1 125 ? -14.579 -5.789 10.639 1.00 90.19 125 LEU A N 1
ATOM 981 C CA . LEU A 1 125 ? -13.800 -5.413 9.457 1.00 90.19 125 LEU A CA 1
ATOM 982 C C . LEU A 1 125 ? -14.643 -5.616 8.198 1.00 90.19 125 LEU A C 1
ATOM 984 O O . LEU A 1 125 ? -15.411 -6.575 8.117 1.00 90.19 125 LEU A O 1
ATOM 988 N N . ALA A 1 126 ? -14.451 -4.740 7.220 1.00 87.00 126 ALA A N 1
ATOM 989 C CA . ALA A 1 126 ? -15.004 -4.858 5.880 1.00 87.00 126 ALA A CA 1
ATOM 990 C C . ALA A 1 126 ? -13.873 -4.739 4.850 1.00 87.00 126 ALA A C 1
ATOM 992 O O . ALA A 1 126 ? -12.844 -4.113 5.116 1.00 87.00 126 ALA A O 1
ATOM 993 N N . PHE A 1 127 ? -14.064 -5.358 3.687 1.00 82.06 127 PHE A N 1
ATOM 994 C CA . PHE A 1 127 ? -13.165 -5.226 2.544 1.00 82.06 127 PHE A CA 1
ATOM 995 C C . PHE A 1 127 ? -13.845 -4.343 1.500 1.00 82.06 127 PHE A C 1
ATOM 997 O O . PHE A 1 127 ? -15.017 -4.566 1.192 1.00 82.06 127 PHE A O 1
ATOM 1004 N N . ALA A 1 128 ? -13.109 -3.348 1.011 1.00 69.50 128 ALA A N 1
ATOM 1005 C CA . ALA A 1 128 ? -13.506 -2.477 -0.088 1.00 69.50 128 ALA A CA 1
ATOM 1006 C C . ALA A 1 128 ? -12.819 -2.920 -1.383 1.00 69.50 128 ALA A C 1
ATOM 1008 O O . ALA A 1 128 ? -11.670 -3.420 -1.286 1.00 69.50 128 ALA A O 1
#